Protein AF-A0A957AGP3-F1 (afdb_monomer_lite)

Sequence (121 aa):
MKGLTIPRYFTQAGVDPFESTAWTTRTSRITNPDGSVVFEMKDAEIPAGWSQVAADIMVSKYFRKAGVPQYAADGSIIRDENGDPVLGPERSAKQVFNRLAGCWRWWGETHGYFATEADGQ

Secondary structure (DSSP, 8-state):
---B----SS--TTS-TTTTS-EEEEEEEEE-TTS-EEEEEEEEEEETTS-HHHHHHIIIIIS-SS-EE-B-TTSPBPB-TTSPBPEE---BHHHHHHHHHHHHHHHHHHTT-BSSGGGG-

Structure (mmCIF, N/CA/C/O backbone):
data_AF-A0A957AGP3-F1
#
_entry.id   AF-A0A957AGP3-F1
#
loop_
_atom_site.group_PDB
_atom_site.id
_atom_site.type_symbol
_atom_site.label_atom_id
_atom_site.label_alt_id
_atom_site.label_comp_id
_atom_site.label_asym_id
_atom_site.label_entity_id
_atom_site.label_seq_id
_atom_site.pdbx_PDB_ins_code
_atom_site.Cartn_x
_atom_site.Cartn_y
_atom_site.Cartn_z
_atom_site.occupancy
_atom_site.B_iso_or_equiv
_atom_site.auth_seq_id
_atom_site.auth_comp_id
_atom_site.auth_asym_id
_atom_site.auth_atom_id
_atom_site.pdbx_PDB_model_num
ATOM 1 N N . MET A 1 1 ? -10.923 3.236 32.776 1.00 59.88 1 MET A N 1
ATOM 2 C CA . MET A 1 1 ? -11.309 4.262 31.781 1.00 59.88 1 MET A CA 1
ATOM 3 C C . MET A 1 1 ? -12.340 3.642 30.852 1.00 59.88 1 MET A C 1
ATOM 5 O O . MET A 1 1 ? -12.230 2.452 30.592 1.00 59.88 1 MET A O 1
ATOM 9 N N . LYS A 1 2 ? -13.357 4.393 30.419 1.00 81.69 2 LYS A N 1
ATOM 10 C CA . LYS A 1 2 ? -14.294 3.951 29.375 1.00 81.69 2 LYS A CA 1
ATOM 11 C C . LYS A 1 2 ? -13.671 4.388 28.045 1.00 81.69 2 LYS A C 1
ATOM 13 O O . LYS A 1 2 ? -13.370 5.572 27.923 1.00 81.69 2 LYS A O 1
ATOM 18 N N . GLY A 1 3 ? -13.382 3.453 27.142 1.00 88.62 3 GLY A N 1
ATOM 19 C CA . GLY A 1 3 ? -12.768 3.769 25.849 1.00 88.62 3 GLY A CA 1
ATOM 20 C C . GLY A 1 3 ? -13.662 4.653 24.968 1.00 88.62 3 GLY A C 1
ATOM 21 O O . GLY A 1 3 ? -14.797 4.975 25.329 1.00 88.62 3 GLY A O 1
ATOM 22 N N . LEU A 1 4 ? -13.142 5.050 23.812 1.00 93.50 4 LEU A N 1
ATOM 23 C CA . LEU A 1 4 ? -13.826 5.833 22.790 1.00 93.50 4 LEU A CA 1
ATOM 24 C C . LEU A 1 4 ? -14.679 4.926 21.902 1.00 93.50 4 LEU A C 1
ATOM 26 O O . LEU A 1 4 ? -14.227 3.870 21.460 1.00 93.50 4 LEU A O 1
ATOM 30 N N . THR A 1 5 ? -15.895 5.381 21.614 1.00 93.88 5 THR A N 1
ATOM 31 C CA . THR A 1 5 ? -16.728 4.821 20.549 1.00 93.88 5 THR A CA 1
ATOM 32 C C . THR A 1 5 ? -16.376 5.507 19.235 1.00 93.88 5 THR A C 1
ATOM 34 O O . THR A 1 5 ? -16.381 6.739 19.169 1.00 93.88 5 THR A O 1
ATOM 37 N N . ILE A 1 6 ? -16.076 4.727 18.199 1.00 91.25 6 ILE A N 1
ATOM 38 C CA . ILE A 1 6 ? -15.595 5.223 16.908 1.00 91.25 6 ILE A CA 1
ATOM 39 C C . ILE A 1 6 ? -16.694 5.043 15.851 1.00 91.25 6 ILE A C 1
ATOM 41 O O . ILE A 1 6 ? -16.968 3.922 15.417 1.00 91.25 6 ILE A O 1
ATOM 45 N N . PRO A 1 7 ? -17.358 6.129 15.413 1.00 91.75 7 PRO A N 1
ATOM 46 C CA . PRO A 1 7 ? -18.332 6.043 14.333 1.00 91.75 7 PRO A CA 1
ATOM 47 C C . PRO A 1 7 ? -17.643 5.796 12.984 1.00 91.75 7 PRO A C 1
ATOM 49 O O . PRO A 1 7 ? -16.578 6.344 12.692 1.00 91.75 7 PRO A O 1
ATOM 52 N N . ARG A 1 8 ? -18.288 4.996 12.129 1.00 90.75 8 ARG A N 1
ATOM 53 C CA . ARG A 1 8 ? -17.838 4.745 10.753 1.00 90.75 8 ARG A CA 1
ATOM 54 C C . ARG A 1 8 ? -18.289 5.882 9.838 1.00 90.75 8 ARG A C 1
ATOM 56 O O . ARG A 1 8 ? -19.454 6.268 9.869 1.00 90.75 8 ARG A O 1
ATOM 63 N N . TYR A 1 9 ? -17.376 6.382 9.006 1.00 89.06 9 TYR A N 1
ATOM 64 C CA . TYR A 1 9 ? -17.663 7.434 8.019 1.00 89.06 9 TYR A CA 1
ATOM 65 C C . TYR A 1 9 ? -17.450 6.970 6.577 1.00 89.06 9 TYR A C 1
ATOM 67 O O . TYR A 1 9 ? -18.291 7.223 5.721 1.00 89.06 9 TYR A O 1
ATOM 75 N N . PHE A 1 10 ? -16.336 6.283 6.311 1.00 88.50 10 PHE A N 1
ATOM 76 C CA . PHE A 1 10 ? -15.935 5.847 4.965 1.00 88.50 10 PHE A CA 1
ATOM 77 C C . PHE A 1 10 ? -15.897 4.322 4.814 1.00 88.50 10 PHE A C 1
ATOM 79 O O . PHE A 1 10 ? -15.422 3.812 3.806 1.00 88.50 10 PHE A O 1
ATOM 86 N N . THR A 1 11 ? -16.370 3.592 5.824 1.00 90.56 11 THR A N 1
ATOM 87 C CA . THR A 1 11 ? -16.381 2.128 5.862 1.00 90.56 11 THR A CA 1
ATOM 88 C C . THR A 1 11 ? -17.758 1.624 6.267 1.00 90.56 11 THR A C 1
ATOM 90 O O . THR A 1 11 ? -18.547 2.340 6.889 1.00 90.56 11 THR A O 1
ATOM 93 N N . GLN A 1 12 ? -18.056 0.379 5.910 1.00 90.31 12 GLN A N 1
ATOM 94 C CA . GLN A 1 12 ? -19.266 -0.321 6.328 1.00 90.31 12 GLN A CA 1
ATOM 95 C C . GLN A 1 12 ? -18.866 -1.563 7.119 1.00 90.31 12 GLN A C 1
ATOM 97 O O . GLN A 1 12 ? -17.869 -2.211 6.806 1.00 90.31 12 GLN A O 1
ATOM 102 N N . ALA A 1 13 ? -19.624 -1.882 8.167 1.00 89.88 13 ALA A N 1
ATOM 103 C CA . ALA A 1 13 ? -19.344 -3.060 8.977 1.00 89.88 13 ALA A CA 1
ATOM 104 C C . ALA A 1 13 ? -19.461 -4.335 8.123 1.00 89.88 13 ALA A C 1
ATOM 106 O O . ALA A 1 13 ? -20.446 -4.510 7.409 1.00 89.88 13 ALA A O 1
ATOM 107 N N . GLY A 1 14 ? -18.458 -5.211 8.209 1.00 88.56 14 GLY A N 1
ATOM 108 C CA . GLY A 1 14 ? -18.412 -6.472 7.461 1.00 88.56 14 GLY A CA 1
ATOM 109 C C . GLY A 1 14 ? -18.016 -6.351 5.986 1.00 88.56 14 GLY A C 1
ATOM 110 O O . GLY A 1 14 ? -17.972 -7.372 5.309 1.00 88.56 14 GLY A O 1
ATOM 111 N N . VAL A 1 15 ? -17.715 -5.147 5.491 1.00 91.12 15 VAL A N 1
ATOM 112 C CA . VAL A 1 15 ? -17.247 -4.918 4.116 1.00 91.12 15 VAL A CA 1
ATOM 113 C C . VAL A 1 15 ? -15.754 -4.617 4.146 1.00 91.12 15 VAL A C 1
ATOM 115 O O . VAL A 1 15 ? -15.320 -3.759 4.919 1.00 91.12 15 VAL A O 1
ATOM 118 N N . ASP A 1 16 ? -14.968 -5.290 3.301 1.00 90.38 16 ASP A N 1
ATOM 119 C CA . ASP A 1 16 ? -13.555 -4.942 3.139 1.00 90.38 16 ASP A CA 1
ATOM 120 C C . ASP A 1 16 ? -13.466 -3.514 2.559 1.00 90.38 16 ASP A C 1
ATOM 122 O O . ASP A 1 16 ? -13.996 -3.251 1.472 1.00 90.38 16 ASP A O 1
ATOM 126 N N . PRO A 1 17 ? -12.812 -2.558 3.249 1.00 91.06 17 PRO A N 1
ATOM 127 C CA . PRO A 1 17 ? -12.701 -1.187 2.762 1.00 91.06 17 PRO A CA 1
ATOM 128 C C . PRO A 1 17 ? -12.074 -1.100 1.365 1.00 91.06 17 PRO A C 1
ATOM 130 O O . PRO A 1 17 ? -12.379 -0.168 0.616 1.00 91.06 17 PRO A O 1
ATOM 133 N N . PHE A 1 18 ? -11.235 -2.057 0.970 1.00 93.19 18 PHE A N 1
ATOM 134 C CA . PHE A 1 18 ? -10.621 -2.069 -0.350 1.00 93.19 18 PHE A CA 1
ATOM 135 C C . PHE A 1 18 ? -11.580 -2.454 -1.477 1.00 93.19 18 PHE A C 1
ATOM 137 O O . PHE A 1 18 ? -11.317 -2.047 -2.608 1.00 93.19 18 PHE A O 1
ATOM 144 N N . GLU A 1 19 ? -12.691 -3.143 -1.198 1.00 92.38 19 GLU A N 1
ATOM 145 C CA . GLU A 1 19 ? -13.741 -3.431 -2.191 1.00 92.38 19 GLU A CA 1
ATOM 146 C C . GLU A 1 19 ? -14.533 -2.174 -2.576 1.00 92.38 19 GLU A C 1
ATOM 148 O O . GLU A 1 19 ? -15.037 -2.061 -3.691 1.00 92.38 19 GLU A O 1
ATOM 153 N N . SER A 1 20 ? -14.587 -1.179 -1.684 1.00 88.94 20 SER A N 1
ATOM 154 C CA . SER A 1 20 ? -15.255 0.105 -1.943 1.00 88.94 20 SER A CA 1
ATOM 155 C C . SER A 1 20 ? -14.467 1.050 -2.864 1.00 88.94 20 SER A C 1
ATOM 157 O O . SER A 1 20 ? -14.965 2.108 -3.252 1.00 88.94 20 SER A O 1
ATOM 159 N N . THR A 1 21 ? -13.225 0.695 -3.207 1.00 92.44 21 THR A N 1
ATOM 160 C CA . THR A 1 21 ? -12.306 1.529 -3.987 1.00 92.44 21 THR A CA 1
ATOM 161 C C . THR A 1 21 ? -11.917 0.816 -5.276 1.00 92.44 21 THR A C 1
ATOM 163 O O . THR A 1 21 ? -11.568 -0.358 -5.264 1.00 92.44 21 THR A O 1
ATOM 166 N N . ALA A 1 22 ? -11.921 1.528 -6.403 1.00 96.00 22 ALA A N 1
ATOM 167 C CA . ALA A 1 22 ? -11.382 0.995 -7.651 1.00 96.00 22 ALA A CA 1
ATOM 168 C C . ALA A 1 22 ? -9.845 1.020 -7.631 1.00 96.00 22 ALA A C 1
ATOM 170 O O . ALA A 1 22 ? -9.242 2.031 -7.262 1.00 96.00 22 ALA A O 1
ATOM 171 N N . TRP A 1 23 ? -9.211 -0.060 -8.085 1.00 97.06 23 TRP A N 1
ATOM 172 C CA . TRP A 1 23 ? -7.754 -0.234 -8.092 1.00 97.06 23 TRP A CA 1
ATOM 173 C C . TRP A 1 23 ? -7.217 -0.397 -9.511 1.00 97.06 23 TRP A C 1
ATOM 175 O O . TRP A 1 23 ? -7.915 -0.861 -10.410 1.00 97.06 23 TRP A O 1
ATOM 185 N N . THR A 1 24 ? -5.968 0.006 -9.720 1.00 97.44 24 THR A N 1
ATOM 186 C CA . THR A 1 24 ? -5.260 -0.158 -10.991 1.00 97.44 24 THR A CA 1
ATOM 187 C C . THR A 1 24 ? -3.770 -0.363 -10.743 1.00 97.44 24 THR A C 1
ATOM 189 O O . THR A 1 24 ? -3.255 -0.021 -9.678 1.00 97.44 24 THR A O 1
ATOM 192 N N . THR A 1 25 ? -3.062 -0.895 -11.731 1.00 96.75 25 THR A N 1
ATOM 193 C CA . THR A 1 25 ? -1.606 -1.042 -11.706 1.00 96.75 25 THR A CA 1
ATOM 194 C C . THR A 1 25 ? -0.953 0.084 -12.492 1.00 96.75 25 THR A C 1
ATOM 196 O O . THR A 1 25 ? -1.338 0.355 -13.631 1.00 96.75 25 THR A O 1
ATOM 199 N N . ARG A 1 26 ? 0.067 0.730 -11.921 1.00 95.50 26 ARG A N 1
ATOM 200 C CA . ARG A 1 26 ? 0.854 1.761 -12.613 1.00 95.50 26 ARG A CA 1
ATOM 201 C C . ARG A 1 26 ? 2.341 1.472 -12.540 1.00 95.50 26 ARG A C 1
ATOM 203 O O . ARG A 1 26 ? 2.831 0.877 -11.586 1.00 95.50 26 ARG A O 1
ATOM 210 N N . THR A 1 27 ? 3.062 1.925 -13.560 1.00 95.69 27 THR A N 1
ATOM 211 C CA . THR A 1 27 ? 4.524 1.948 -13.522 1.00 95.69 27 THR A CA 1
ATOM 212 C C . THR A 1 27 ? 4.968 3.268 -12.913 1.0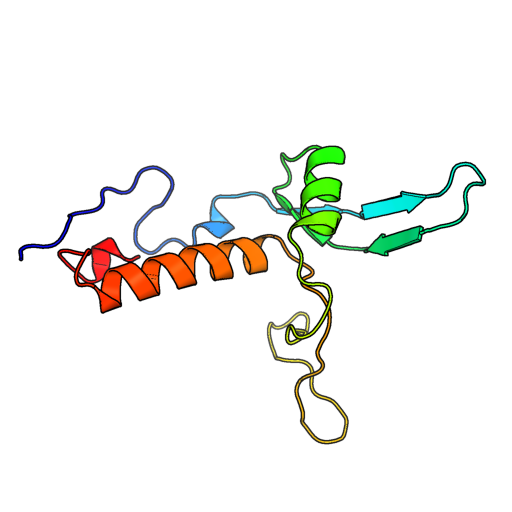0 95.69 27 THR A C 1
ATOM 214 O O . THR A 1 27 ? 4.550 4.328 -13.379 1.00 95.69 27 THR A O 1
ATOM 217 N N . SER A 1 28 ? 5.812 3.202 -11.886 1.00 93.81 28 SER A N 1
ATOM 218 C CA . SER A 1 28 ? 6.535 4.360 -11.370 1.00 93.81 28 SER A CA 1
ATOM 219 C C . SER A 1 28 ? 7.971 4.304 -11.857 1.00 93.81 28 SER A C 1
ATOM 221 O O . SER A 1 28 ? 8.657 3.300 -11.655 1.00 93.81 28 SER A O 1
ATOM 223 N N . ARG A 1 29 ? 8.420 5.365 -12.526 1.00 91.25 29 ARG A N 1
ATOM 224 C CA . ARG A 1 29 ? 9.752 5.439 -13.124 1.00 91.25 29 ARG A CA 1
ATOM 225 C C . ARG A 1 29 ? 10.370 6.796 -12.837 1.00 91.25 29 ARG A C 1
ATOM 227 O O . ARG A 1 29 ? 9.790 7.828 -13.155 1.00 91.25 29 ARG A O 1
ATOM 234 N N . ILE A 1 30 ? 11.566 6.780 -12.268 1.00 83.81 30 ILE A N 1
ATOM 235 C CA . ILE A 1 30 ? 12.382 7.966 -12.020 1.00 83.81 30 ILE A CA 1
ATOM 236 C C . ILE A 1 30 ? 13.585 7.890 -12.955 1.00 83.81 30 ILE A C 1
ATOM 238 O O . ILE A 1 30 ? 14.335 6.910 -12.927 1.00 83.81 30 ILE A O 1
ATOM 242 N N . THR A 1 31 ? 13.767 8.917 -13.782 1.00 88.56 31 THR A N 1
ATOM 243 C CA . THR A 1 31 ? 14.861 9.0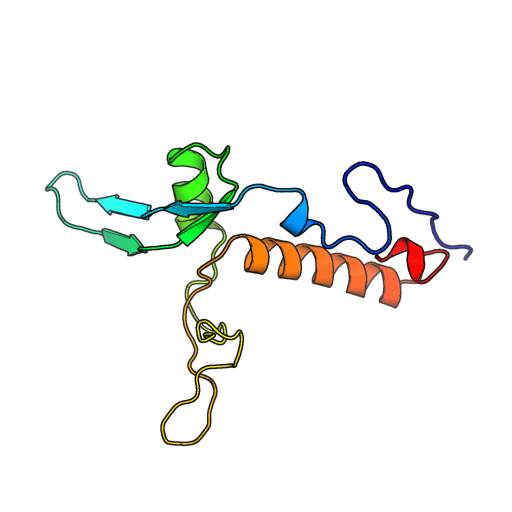16 -14.755 1.00 88.56 31 THR A CA 1
ATOM 244 C C . THR A 1 31 ? 15.755 10.216 -14.473 1.00 88.56 31 THR A C 1
ATOM 246 O O . THR A 1 31 ? 15.292 11.251 -13.995 1.00 88.56 31 THR A O 1
ATOM 249 N N . ASN A 1 32 ? 17.033 10.088 -14.812 1.00 85.75 32 ASN A N 1
ATOM 250 C CA . ASN A 1 32 ? 17.980 11.195 -14.867 1.00 85.75 32 ASN A CA 1
ATOM 251 C C . ASN A 1 32 ? 17.704 12.098 -16.088 1.00 85.75 32 ASN A C 1
ATOM 253 O O . ASN A 1 32 ? 17.018 11.673 -17.023 1.00 85.75 32 ASN A O 1
ATOM 257 N N . PRO A 1 33 ? 18.266 13.324 -16.132 1.00 88.62 33 PRO A N 1
ATOM 258 C CA . PRO A 1 33 ? 18.155 14.211 -17.295 1.00 88.62 33 PRO A CA 1
ATOM 259 C C . PRO A 1 33 ? 18.712 13.617 -18.597 1.00 88.62 33 PRO A C 1
ATOM 261 O O . PRO A 1 33 ? 18.259 13.982 -19.676 1.00 88.62 33 PRO A O 1
ATOM 264 N N . ASP A 1 34 ? 19.672 12.693 -18.499 1.00 91.75 34 ASP A N 1
ATOM 265 C CA . ASP A 1 34 ? 20.242 11.959 -19.637 1.00 91.75 34 ASP A CA 1
ATOM 266 C C . ASP A 1 34 ? 19.352 10.795 -20.129 1.00 91.75 34 ASP A C 1
ATOM 268 O O . ASP A 1 34 ? 19.704 10.101 -21.080 1.00 91.75 34 ASP A O 1
ATOM 272 N N . GLY A 1 35 ? 18.197 10.573 -19.490 1.00 86.50 35 GLY A N 1
ATOM 273 C CA . GLY A 1 35 ? 17.245 9.510 -19.816 1.00 86.50 35 GLY A CA 1
ATOM 274 C C . GLY A 1 35 ? 17.532 8.158 -19.152 1.00 86.50 35 GLY A C 1
ATOM 275 O O . GLY A 1 35 ? 16.715 7.241 -19.279 1.00 86.50 35 GLY A O 1
ATOM 276 N N . SER A 1 36 ? 18.639 8.010 -18.416 1.00 89.56 36 SER A N 1
ATOM 277 C CA . SER A 1 36 ? 18.933 6.778 -17.675 1.00 89.56 36 SER A CA 1
ATOM 278 C C . SER A 1 36 ? 17.952 6.568 -16.515 1.00 89.56 36 SER A C 1
ATOM 280 O O . SER A 1 36 ? 17.451 7.516 -15.908 1.00 89.56 36 SER A O 1
ATOM 282 N N . VAL A 1 37 ? 17.628 5.307 -16.216 1.00 89.25 37 VAL A N 1
ATOM 283 C CA . VAL A 1 37 ? 16.654 4.952 -15.172 1.00 89.25 37 VAL A CA 1
ATOM 284 C C . VAL A 1 37 ? 17.345 4.872 -13.822 1.00 89.25 37 VAL A C 1
ATOM 286 O O . VAL A 1 37 ? 18.226 4.043 -13.623 1.00 89.25 37 VAL A O 1
ATOM 289 N N . VAL A 1 38 ? 16.899 5.702 -12.882 1.00 85.19 38 VAL A N 1
ATOM 290 C CA . VAL A 1 38 ? 17.352 5.672 -11.483 1.00 85.19 38 VAL A CA 1
ATOM 291 C C . VAL A 1 38 ? 16.568 4.632 -10.695 1.00 85.19 38 VAL A C 1
ATOM 293 O O . VAL A 1 38 ? 17.109 3.943 -9.833 1.00 85.19 38 VAL A O 1
ATOM 296 N N . PHE A 1 39 ? 15.272 4.531 -10.975 1.00 87.69 39 PHE A N 1
ATOM 297 C CA . PHE A 1 39 ? 14.373 3.612 -10.302 1.00 87.69 39 PHE A CA 1
ATOM 298 C C . PHE A 1 39 ? 13.184 3.305 -11.206 1.00 87.69 39 PHE A C 1
ATOM 300 O O . PHE A 1 39 ? 12.631 4.205 -11.836 1.00 87.69 39 PHE A O 1
ATOM 307 N N . GLU A 1 40 ? 12.773 2.044 -11.243 1.00 92.56 40 GLU A N 1
ATOM 308 C CA . GLU A 1 40 ? 11.550 1.626 -11.913 1.00 92.56 40 GLU A CA 1
ATOM 309 C C . GLU A 1 40 ? 10.865 0.540 -11.090 1.00 92.56 40 GLU A C 1
ATOM 311 O O . GLU A 1 40 ? 11.482 -0.451 -10.701 1.00 92.56 40 GLU A O 1
ATOM 316 N N . MET A 1 41 ? 9.573 0.729 -10.845 1.00 94.06 41 MET A N 1
ATOM 317 C CA . MET A 1 41 ? 8.688 -0.294 -10.315 1.00 94.06 41 MET A CA 1
ATOM 318 C C . MET A 1 41 ? 7.498 -0.421 -11.250 1.00 94.06 41 MET A C 1
ATOM 320 O O . MET A 1 41 ? 6.691 0.501 -11.383 1.00 94.06 41 MET A O 1
ATOM 324 N N . LYS A 1 42 ? 7.393 -1.584 -11.885 1.00 94.19 42 LYS A N 1
ATOM 325 C CA . LYS A 1 42 ? 6.227 -1.958 -12.681 1.00 94.19 42 LYS A CA 1
ATOM 326 C C . LYS A 1 42 ? 5.143 -2.528 -11.782 1.00 94.19 42 LYS A C 1
ATOM 328 O O . LYS A 1 42 ? 5.440 -3.103 -10.729 1.00 94.19 42 LYS A O 1
ATOM 333 N N . ASP A 1 43 ? 3.912 -2.378 -12.248 1.00 94.44 43 ASP A N 1
ATOM 334 C CA . ASP A 1 43 ? 2.719 -3.002 -11.682 1.00 94.44 43 ASP A CA 1
ATOM 335 C C . ASP A 1 43 ? 2.452 -2.650 -10.211 1.00 94.44 43 ASP A C 1
ATOM 337 O O . ASP A 1 43 ? 1.975 -3.482 -9.444 1.00 94.44 43 ASP A O 1
ATOM 341 N N . ALA A 1 44 ? 2.757 -1.414 -9.803 1.00 95.75 44 ALA A N 1
ATOM 342 C CA . ALA A 1 44 ? 2.399 -0.932 -8.476 1.00 95.75 44 ALA A CA 1
ATOM 343 C C . ALA A 1 44 ? 0.876 -0.755 -8.387 1.00 95.75 44 ALA A C 1
ATOM 345 O O . ALA A 1 44 ? 0.295 0.038 -9.134 1.00 95.75 44 ALA A O 1
ATOM 346 N N . GLU A 1 45 ? 0.229 -1.488 -7.483 1.00 97.38 45 GLU A N 1
ATOM 347 C CA . GLU A 1 45 ? -1.217 -1.423 -7.273 1.00 97.38 45 GLU A CA 1
ATOM 348 C C . GLU A 1 45 ? -1.575 -0.186 -6.434 1.00 97.38 45 GLU A C 1
ATOM 350 O O . GLU A 1 45 ? -1.132 -0.016 -5.293 1.00 97.38 45 GLU A O 1
ATOM 355 N N . ILE A 1 46 ? -2.383 0.698 -7.015 1.00 97.69 46 ILE A N 1
ATOM 356 C CA . ILE A 1 46 ? -2.758 1.999 -6.453 1.00 97.69 46 ILE A CA 1
ATOM 357 C C . ILE A 1 46 ? -4.242 2.306 -6.739 1.00 97.69 46 ILE A C 1
ATOM 359 O O . ILE A 1 46 ? -4.820 1.734 -7.669 1.00 97.69 46 ILE A O 1
ATOM 363 N N . PRO A 1 47 ? -4.887 3.213 -5.982 1.00 97.56 47 PRO A N 1
ATOM 364 C CA . PRO A 1 47 ? -6.264 3.627 -6.257 1.00 97.56 47 PRO A CA 1
ATOM 365 C C . PRO A 1 47 ? -6.427 4.245 -7.652 1.00 97.56 47 PRO A C 1
ATOM 367 O O . PRO A 1 47 ? -5.728 5.190 -8.011 1.00 97.56 47 PRO A O 1
ATOM 370 N N . ALA A 1 48 ? -7.394 3.770 -8.435 1.00 97.31 48 ALA A N 1
ATOM 371 C CA . ALA A 1 48 ? -7.564 4.145 -9.840 1.00 97.31 48 ALA A CA 1
ATOM 372 C C . ALA A 1 48 ? -7.699 5.662 -10.068 1.00 97.31 48 ALA A C 1
ATOM 374 O O . ALA A 1 48 ? -7.193 6.181 -11.066 1.00 97.31 48 ALA A O 1
ATOM 375 N N . GLY A 1 49 ? -8.321 6.373 -9.121 1.00 96.56 49 GLY A N 1
ATOM 376 C CA . GLY A 1 49 ? -8.523 7.823 -9.173 1.00 96.56 49 GLY A CA 1
ATOM 377 C C . GLY A 1 49 ? -7.277 8.674 -8.900 1.00 96.56 49 GLY A C 1
ATOM 378 O O . GLY A 1 49 ? -7.345 9.895 -9.014 1.00 96.56 49 GLY A O 1
ATOM 379 N N . TRP A 1 50 ? -6.140 8.082 -8.526 1.00 97.44 50 TRP A N 1
ATOM 380 C CA . TRP A 1 50 ? -4.917 8.843 -8.267 1.00 97.44 50 TRP A CA 1
ATOM 381 C C . TRP A 1 50 ? -4.245 9.337 -9.551 1.00 97.44 50 TRP A C 1
ATOM 383 O O . TRP A 1 50 ? -4.285 8.699 -10.605 1.00 97.44 50 TRP A O 1
ATOM 393 N N . SER A 1 51 ? -3.584 10.492 -9.458 1.00 97.12 51 SER A N 1
ATOM 394 C CA . SER A 1 51 ? -2.714 10.986 -10.525 1.00 97.12 51 SER A CA 1
ATOM 395 C C . SER A 1 51 ? -1.430 10.151 -10.612 1.00 97.12 51 SER A C 1
ATOM 397 O O . SER A 1 51 ? -1.057 9.460 -9.663 1.00 97.12 51 SER A O 1
ATOM 399 N N . GLN A 1 52 ? -0.718 10.240 -11.740 1.00 93.31 52 GLN A N 1
ATOM 400 C CA . GLN A 1 52 ? 0.592 9.592 -11.878 1.00 93.31 52 GLN A CA 1
ATOM 401 C C . GLN A 1 52 ? 1.576 10.092 -10.810 1.00 93.31 52 GLN A C 1
ATOM 403 O O . GLN A 1 52 ? 2.238 9.290 -10.166 1.00 93.31 52 GLN A O 1
ATOM 408 N N . VAL A 1 53 ? 1.578 11.401 -10.534 1.00 95.31 53 VAL A N 1
ATOM 409 C CA . VAL A 1 53 ? 2.422 12.010 -9.494 1.00 95.31 53 VAL A CA 1
ATOM 410 C C . VAL A 1 53 ? 2.121 11.429 -8.108 1.00 95.31 53 VAL A C 1
ATOM 412 O O . VAL A 1 53 ? 3.045 11.146 -7.351 1.00 95.31 53 VAL A O 1
ATOM 415 N N . ALA A 1 54 ? 0.847 11.205 -7.768 1.00 96.81 54 ALA A N 1
ATOM 416 C CA . ALA A 1 54 ? 0.478 10.575 -6.500 1.00 96.81 54 ALA A CA 1
ATOM 417 C C . ALA A 1 54 ? 0.956 9.114 -6.421 1.00 96.81 54 ALA A C 1
ATOM 419 O O . ALA A 1 54 ? 1.466 8.695 -5.380 1.00 96.81 54 ALA A O 1
ATOM 420 N N . ALA A 1 55 ? 0.856 8.362 -7.524 1.00 96.06 55 ALA A N 1
ATOM 421 C CA . ALA A 1 55 ? 1.403 7.009 -7.615 1.00 96.06 55 ALA A CA 1
ATOM 422 C C . ALA A 1 55 ? 2.931 7.005 -7.422 1.00 96.06 55 ALA A C 1
ATOM 424 O O . ALA A 1 55 ? 3.451 6.228 -6.623 1.00 96.06 55 ALA A O 1
ATOM 425 N N . ASP A 1 56 ? 3.642 7.924 -8.077 1.00 94.62 56 ASP A N 1
ATOM 426 C CA . ASP A 1 56 ? 5.099 8.042 -7.977 1.00 94.62 56 ASP A CA 1
ATOM 427 C C . ASP A 1 56 ? 5.561 8.440 -6.569 1.00 94.62 56 ASP A C 1
ATOM 429 O O . ASP A 1 56 ? 6.544 7.902 -6.052 1.00 94.62 56 ASP A O 1
ATOM 433 N N . ILE A 1 57 ? 4.842 9.347 -5.901 1.00 95.31 57 ILE A N 1
ATOM 434 C CA . ILE A 1 57 ? 5.113 9.703 -4.501 1.00 95.31 57 ILE A CA 1
ATOM 435 C C . ILE A 1 57 ? 4.887 8.495 -3.588 1.00 95.31 57 ILE A C 1
ATOM 437 O O . ILE A 1 57 ? 5.740 8.205 -2.747 1.00 95.31 57 ILE A O 1
ATOM 441 N N . MET A 1 58 ? 3.777 7.772 -3.763 1.00 96.62 58 MET A N 1
ATOM 442 C CA . MET A 1 58 ? 3.473 6.575 -2.976 1.00 96.62 58 MET A CA 1
ATOM 443 C C . MET A 1 58 ? 4.605 5.543 -3.076 1.00 96.62 58 MET A C 1
ATOM 445 O O . MET A 1 58 ? 5.160 5.124 -2.058 1.00 96.62 58 MET A O 1
ATOM 449 N N . VAL A 1 59 ? 5.013 5.204 -4.299 1.00 95.75 59 VAL A N 1
ATOM 450 C CA . VAL A 1 59 ? 6.067 4.212 -4.537 1.00 95.75 59 VAL A CA 1
ATOM 451 C C . VAL A 1 59 ? 7.434 4.702 -4.044 1.00 95.75 59 VAL A C 1
ATOM 453 O O . VAL A 1 59 ? 8.168 3.956 -3.402 1.00 95.75 59 VAL A O 1
ATOM 456 N N . SER A 1 60 ? 7.804 5.955 -4.313 1.00 92.44 60 SER A N 1
ATOM 457 C CA . SER A 1 60 ? 9.157 6.443 -4.005 1.00 92.44 60 SER A CA 1
ATOM 458 C C . SER A 1 60 ? 9.387 6.782 -2.529 1.00 92.44 60 SER A C 1
ATOM 460 O O . SER A 1 60 ? 10.538 6.761 -2.077 1.00 92.44 60 SER A O 1
ATOM 462 N N . LYS A 1 61 ? 8.328 7.122 -1.781 1.00 93.62 61 LYS A N 1
ATOM 463 C CA . LYS A 1 61 ? 8.430 7.595 -0.389 1.00 93.62 61 LYS A CA 1
ATOM 464 C C . LYS A 1 61 ? 7.866 6.630 0.645 1.00 93.62 61 LYS A C 1
ATOM 466 O O . LYS A 1 61 ? 8.407 6.583 1.747 1.00 93.62 61 LYS A O 1
ATOM 471 N N . TYR A 1 62 ? 6.799 5.899 0.326 1.00 96.44 62 TYR A N 1
ATOM 472 C CA . TYR A 1 62 ? 6.039 5.151 1.333 1.00 96.44 62 TYR A CA 1
ATOM 473 C C . TYR A 1 62 ? 6.182 3.639 1.215 1.00 96.44 62 TYR A C 1
ATOM 475 O O . TYR A 1 62 ? 6.116 2.961 2.245 1.00 96.44 62 TYR A O 1
ATOM 483 N N . PHE A 1 63 ? 6.407 3.117 0.006 1.00 96.38 63 PHE A N 1
ATOM 484 C CA . PHE A 1 63 ? 6.663 1.693 -0.171 1.00 96.38 63 PHE A CA 1
ATOM 485 C C . PHE A 1 63 ? 7.982 1.313 0.500 1.00 96.38 63 PHE A C 1
ATOM 487 O O . PHE A 1 63 ? 9.041 1.902 0.256 1.00 96.38 63 PHE A O 1
ATOM 494 N N . ARG A 1 64 ? 7.929 0.280 1.340 1.00 95.69 64 ARG A N 1
ATOM 495 C CA . ARG A 1 64 ? 9.135 -0.390 1.825 1.00 95.69 64 ARG A CA 1
ATOM 496 C C . ARG A 1 64 ? 9.888 -0.974 0.635 1.00 95.69 64 ARG A C 1
ATOM 498 O O . ARG A 1 64 ? 9.295 -1.621 -0.221 1.00 95.69 64 ARG A O 1
ATOM 505 N N . LYS A 1 65 ? 11.204 -0.768 0.599 1.00 92.12 65 LYS A N 1
ATOM 506 C CA . LYS A 1 65 ? 12.061 -1.215 -0.513 1.00 92.12 65 LYS A CA 1
ATOM 507 C C . LYS A 1 65 ? 12.495 -2.681 -0.413 1.00 92.12 65 LYS A C 1
ATOM 509 O O . LYS A 1 65 ? 12.894 -3.254 -1.419 1.00 92.12 65 LYS A O 1
ATOM 514 N N . ALA A 1 66 ? 12.448 -3.270 0.780 1.00 93.81 66 ALA A N 1
ATOM 515 C CA . ALA A 1 66 ? 12.863 -4.645 1.048 1.00 93.81 66 ALA A CA 1
ATOM 516 C C . ALA A 1 66 ? 12.206 -5.172 2.334 1.00 93.81 66 ALA A C 1
ATOM 518 O O . ALA A 1 66 ? 11.642 -4.399 3.115 1.00 93.81 66 ALA A O 1
ATOM 519 N N . GLY A 1 67 ? 12.332 -6.480 2.572 1.00 92.50 67 GLY A N 1
ATOM 520 C CA . GLY A 1 67 ? 11.911 -7.121 3.821 1.00 92.50 67 GLY A CA 1
ATOM 521 C C . GLY A 1 67 ? 10.414 -7.421 3.917 1.00 92.50 67 GLY A C 1
ATOM 522 O O . GLY A 1 67 ? 9.929 -7.740 4.999 1.00 92.50 67 GLY A O 1
ATOM 523 N N . VAL A 1 68 ? 9.669 -7.298 2.815 1.00 93.62 68 VAL A N 1
ATOM 524 C CA . VAL A 1 68 ? 8.233 -7.600 2.766 1.00 93.62 68 VAL A CA 1
ATOM 52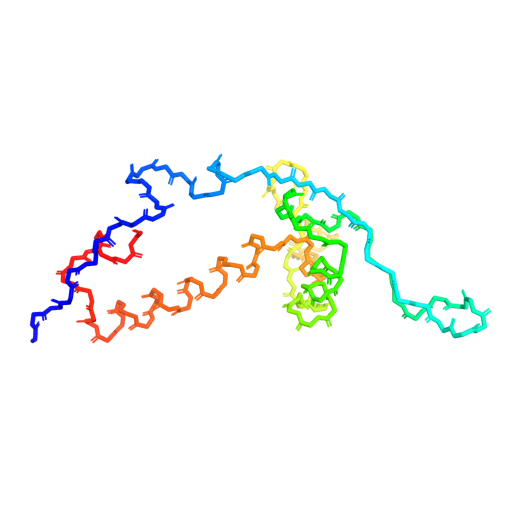5 C C . VAL A 1 68 ? 8.037 -8.943 2.062 1.00 93.62 68 VAL A C 1
ATOM 527 O O . VAL A 1 68 ? 8.531 -9.085 0.941 1.00 93.62 68 VAL A O 1
ATOM 530 N N . PRO A 1 69 ? 7.331 -9.918 2.664 1.00 93.62 69 PRO A N 1
ATOM 531 C CA . PRO A 1 69 ? 7.000 -11.171 1.993 1.00 93.62 69 PRO A CA 1
ATOM 532 C C . PRO A 1 69 ? 6.288 -10.926 0.663 1.00 93.62 69 PRO A C 1
ATOM 534 O O . PRO A 1 69 ? 5.391 -10.084 0.575 1.00 93.62 69 PRO A O 1
ATOM 537 N N . GLN A 1 70 ? 6.713 -11.641 -0.371 1.00 93.69 70 GLN A N 1
ATOM 538 C CA . GLN A 1 70 ? 6.099 -11.587 -1.691 1.00 93.69 70 GLN A CA 1
ATOM 539 C C . GLN A 1 70 ? 4.991 -12.634 -1.791 1.00 93.69 70 GLN A C 1
ATOM 541 O O . GLN A 1 70 ? 5.088 -13.711 -1.204 1.00 93.69 70 GLN A O 1
ATOM 546 N N . TYR A 1 71 ? 3.940 -12.311 -2.538 1.00 90.44 71 TYR A N 1
ATOM 547 C CA . TYR A 1 71 ? 2.753 -13.150 -2.668 1.00 90.44 71 TYR A CA 1
ATOM 548 C C . TYR A 1 71 ? 2.525 -13.528 -4.127 1.00 90.44 71 TYR A C 1
ATOM 550 O O . TYR A 1 71 ? 2.742 -12.712 -5.027 1.00 90.44 71 TYR A O 1
ATOM 558 N N . ALA A 1 72 ? 2.097 -14.766 -4.354 1.00 88.50 72 ALA A N 1
ATOM 559 C CA . ALA A 1 72 ? 1.632 -15.228 -5.649 1.00 88.50 72 ALA A CA 1
ATOM 560 C C . ALA A 1 72 ? 0.226 -14.676 -5.942 1.00 88.50 72 ALA A C 1
ATOM 562 O O . ALA A 1 72 ? -0.426 -14.077 -5.085 1.00 88.50 72 ALA A O 1
ATOM 563 N N . ALA A 1 73 ? -0.250 -14.872 -7.173 1.00 83.25 73 ALA A N 1
ATOM 564 C CA . ALA A 1 73 ? -1.556 -14.372 -7.610 1.00 83.25 73 ALA A CA 1
ATOM 565 C C . ALA A 1 73 ? -2.739 -14.951 -6.806 1.00 83.25 73 ALA A C 1
ATOM 567 O O . ALA A 1 73 ? -3.805 -14.345 -6.769 1.00 83.25 73 ALA A O 1
ATOM 568 N N . ASP A 1 74 ? -2.549 -16.099 -6.154 1.00 86.44 74 ASP A N 1
ATOM 569 C CA . ASP A 1 74 ? -3.530 -16.752 -5.281 1.00 86.44 74 ASP A CA 1
ATOM 570 C C . ASP A 1 74 ? -3.476 -16.265 -3.818 1.00 86.44 74 ASP A C 1
ATOM 572 O O . ASP A 1 74 ? -4.232 -16.746 -2.977 1.00 86.44 74 ASP A O 1
ATOM 576 N N . GLY A 1 75 ? -2.587 -15.317 -3.500 1.00 83.69 75 GLY A N 1
ATOM 577 C CA . GLY A 1 75 ? -2.393 -14.794 -2.148 1.00 83.69 75 GLY A CA 1
ATOM 578 C C . GLY A 1 75 ? -1.514 -15.665 -1.248 1.00 83.69 75 GLY A C 1
ATOM 579 O O . GLY A 1 75 ? -1.334 -15.331 -0.076 1.00 83.69 75 GLY A O 1
ATOM 580 N N . SER A 1 76 ? -0.934 -16.754 -1.757 1.00 90.31 76 SER A N 1
ATOM 581 C CA . SER A 1 76 ? 0.044 -17.549 -1.010 1.00 90.31 76 SER A CA 1
ATOM 582 C C . SER A 1 76 ? 1.410 -16.855 -0.964 1.00 90.31 76 SER A C 1
ATOM 584 O O . SER A 1 76 ? 1.799 -16.140 -1.888 1.00 90.31 76 SER A O 1
ATOM 586 N N . ILE A 1 77 ? 2.151 -17.036 0.133 1.00 91.88 77 ILE A N 1
ATOM 587 C CA . ILE A 1 77 ? 3.513 -16.500 0.266 1.00 91.88 77 ILE A CA 1
ATOM 588 C C . ILE A 1 77 ? 4.439 -17.267 -0.679 1.00 91.88 77 ILE A C 1
ATOM 590 O O . ILE A 1 77 ? 4.536 -18.492 -0.592 1.00 91.88 77 ILE A O 1
ATOM 594 N N . ILE A 1 78 ? 5.163 -16.538 -1.526 1.00 93.12 78 ILE A N 1
ATOM 595 C CA . ILE A 1 78 ? 6.221 -17.099 -2.367 1.00 93.12 78 ILE A CA 1
ATOM 596 C C . ILE A 1 78 ? 7.374 -17.512 -1.456 1.00 93.12 78 ILE A C 1
ATOM 598 O O . ILE A 1 78 ? 7.855 -16.710 -0.653 1.00 93.12 78 ILE A O 1
ATOM 602 N N . ARG A 1 79 ? 7.818 -18.760 -1.591 1.00 94.56 79 ARG A N 1
ATOM 603 C CA . ARG A 1 79 ? 8.932 -19.327 -0.830 1.00 94.56 79 ARG A CA 1
ATOM 604 C C . ARG A 1 79 ? 10.089 -19.690 -1.753 1.00 94.56 79 ARG A C 1
ATOM 606 O O . ARG A 1 79 ? 9.862 -19.988 -2.924 1.00 94.56 79 ARG A O 1
ATOM 613 N N . ASP A 1 80 ? 11.304 -19.619 -1.229 1.00 93.88 80 ASP A N 1
ATOM 614 C CA . ASP A 1 80 ? 12.513 -20.052 -1.924 1.00 93.88 80 ASP A CA 1
ATOM 615 C C . ASP A 1 80 ? 12.717 -21.578 -1.835 1.00 93.88 80 ASP A C 1
ATOM 617 O O . ASP A 1 80 ? 11.880 -22.310 -1.299 1.00 93.88 80 ASP A O 1
ATOM 621 N N . GLU A 1 81 ? 13.837 -22.067 -2.373 1.00 93.19 81 GLU A N 1
ATOM 622 C CA . GLU A 1 81 ? 14.196 -23.493 -2.385 1.00 93.19 81 GLU A CA 1
ATOM 623 C C . GLU A 1 81 ? 14.346 -24.099 -0.977 1.00 93.19 81 GLU A C 1
ATOM 625 O O . GLU A 1 81 ? 14.173 -25.305 -0.807 1.00 93.19 81 GLU A O 1
ATOM 630 N N . ASN A 1 82 ? 14.623 -23.271 0.036 1.00 91.50 82 ASN A N 1
ATOM 631 C CA . ASN A 1 82 ? 14.767 -23.685 1.432 1.00 91.50 82 ASN A CA 1
ATOM 632 C C . ASN A 1 82 ? 13.437 -23.615 2.202 1.00 91.50 82 ASN A C 1
ATOM 634 O O . ASN A 1 82 ? 13.358 -24.047 3.353 1.00 91.50 82 ASN A O 1
ATOM 638 N N . GLY A 1 83 ? 12.378 -23.099 1.570 1.00 92.06 83 GLY A N 1
ATOM 639 C CA . GLY A 1 83 ? 11.069 -22.899 2.179 1.00 92.06 83 GLY A CA 1
ATOM 640 C C . GLY A 1 83 ? 10.919 -21.563 2.907 1.00 92.06 83 GLY A C 1
ATOM 641 O O . GLY A 1 83 ? 9.867 -21.336 3.515 1.00 92.06 83 GLY A O 1
ATOM 642 N N . ASP A 1 84 ? 11.900 -20.664 2.833 1.00 93.31 84 ASP A N 1
ATOM 643 C CA . ASP A 1 84 ? 11.832 -19.348 3.463 1.00 93.31 84 ASP A CA 1
ATOM 644 C C . ASP A 1 84 ? 11.026 -18.360 2.602 1.00 93.31 84 ASP A C 1
ATOM 646 O O . ASP A 1 84 ? 11.044 -18.449 1.373 1.00 93.31 84 ASP A O 1
ATOM 650 N N . PRO A 1 85 ? 10.281 -17.409 3.201 1.00 94.50 85 PRO A N 1
ATOM 651 C CA . PRO A 1 85 ? 9.560 -16.393 2.441 1.00 94.50 85 PRO A CA 1
ATOM 652 C C . PRO A 1 85 ? 10.506 -15.549 1.588 1.00 94.50 85 PRO A C 1
ATOM 654 O O . PRO A 1 85 ? 11.428 -14.916 2.105 1.00 94.50 85 PRO A O 1
ATOM 657 N N . VAL A 1 86 ? 10.214 -15.442 0.295 1.00 94.75 86 VAL A N 1
ATOM 658 C CA . VAL A 1 86 ? 10.908 -14.494 -0.576 1.00 94.75 86 VAL A CA 1
ATOM 659 C C . VAL A 1 86 ? 10.530 -13.085 -0.139 1.00 94.75 86 VAL A C 1
ATOM 661 O O . VAL A 1 86 ? 9.352 -12.717 -0.110 1.00 94.75 86 VAL A O 1
ATOM 664 N N . LEU A 1 87 ? 11.538 -12.287 0.207 1.00 94.94 87 LEU A N 1
ATOM 665 C CA . LEU A 1 87 ? 11.363 -10.907 0.645 1.00 94.94 87 LEU A CA 1
ATOM 666 C C . LEU A 1 87 ? 11.677 -9.933 -0.491 1.00 94.94 87 LEU A C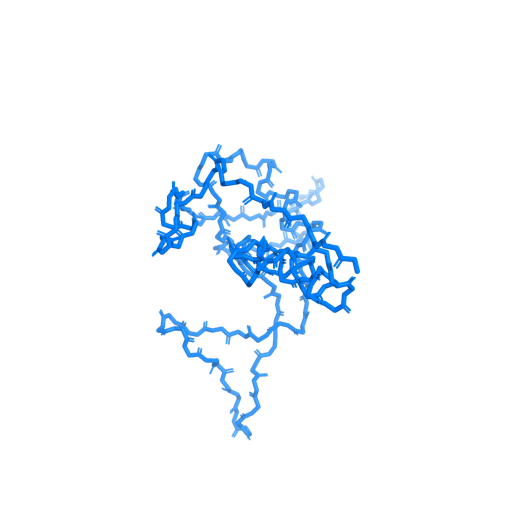 1
ATOM 668 O O . LEU A 1 87 ? 12.597 -10.131 -1.279 1.00 94.94 87 LEU A O 1
ATOM 672 N N . GLY A 1 88 ? 10.934 -8.834 -0.539 1.00 94.06 88 GLY A N 1
ATOM 673 C CA . GLY A 1 88 ? 11.066 -7.804 -1.561 1.00 94.06 88 GLY A CA 1
ATOM 674 C C . GLY A 1 88 ? 10.424 -6.486 -1.130 1.00 94.06 88 GLY A C 1
ATOM 675 O O . GLY A 1 88 ? 10.205 -6.274 0.070 1.00 94.06 88 GLY A O 1
ATOM 676 N N . PRO A 1 89 ? 10.163 -5.572 -2.078 1.00 94.75 89 PRO A N 1
ATOM 677 C CA . PRO A 1 89 ? 9.468 -4.327 -1.792 1.00 94.75 89 PRO A CA 1
ATOM 678 C C . PRO A 1 89 ? 7.963 -4.546 -1.562 1.00 94.75 89 PRO A C 1
ATOM 680 O O . PRO A 1 89 ? 7.397 -5.577 -1.935 1.00 94.75 89 PRO A O 1
ATOM 683 N N . GLU A 1 90 ? 7.295 -3.544 -0.990 1.00 96.50 90 GLU A N 1
ATOM 684 C CA . GLU A 1 90 ? 5.841 -3.401 -1.138 1.00 96.50 90 GLU A CA 1
ATOM 685 C C . GLU A 1 90 ? 5.520 -3.149 -2.626 1.00 96.50 90 GLU A C 1
ATOM 687 O O . GLU A 1 90 ? 6.269 -2.464 -3.325 1.00 96.50 90 GLU A O 1
ATOM 692 N N . ARG A 1 91 ? 4.424 -3.729 -3.123 1.00 94.94 91 ARG A N 1
ATOM 693 C CA . ARG A 1 91 ? 3.937 -3.560 -4.506 1.00 94.94 91 ARG A CA 1
ATOM 694 C C . ARG A 1 91 ? 2.508 -3.020 -4.569 1.00 94.94 91 ARG A C 1
ATOM 696 O O . ARG A 1 91 ? 2.013 -2.755 -5.657 1.00 94.94 91 ARG A O 1
ATOM 703 N N . SER A 1 92 ? 1.853 -2.829 -3.424 1.00 96.31 92 SER A N 1
ATOM 704 C CA . SER A 1 92 ? 0.491 -2.297 -3.342 1.00 96.31 92 SER A CA 1
ATOM 705 C C . SER A 1 92 ? 0.356 -1.259 -2.234 1.00 96.31 92 SER A C 1
ATOM 707 O O . SER A 1 92 ? 0.825 -1.459 -1.112 1.00 96.31 92 SER A O 1
ATOM 709 N N . ALA A 1 93 ? -0.371 -0.174 -2.511 1.00 97.12 93 ALA A N 1
ATOM 710 C CA . ALA A 1 93 ? -0.727 0.806 -1.489 1.00 97.12 93 ALA A CA 1
ATOM 711 C C . ALA A 1 93 ? -1.591 0.192 -0.372 1.00 97.12 93 ALA A C 1
ATOM 713 O O . ALA A 1 93 ? -1.510 0.653 0.766 1.00 97.12 93 ALA A O 1
ATOM 714 N N . LYS A 1 94 ? -2.320 -0.905 -0.639 1.00 95.88 94 LYS A N 1
ATOM 715 C CA . LYS A 1 94 ? -3.038 -1.671 0.398 1.00 95.88 94 LYS A CA 1
ATOM 716 C C . LYS A 1 94 ? -2.097 -2.151 1.502 1.00 95.88 94 LYS A C 1
ATOM 718 O O . LYS A 1 94 ? -2.458 -2.097 2.673 1.00 95.88 94 LYS A O 1
ATOM 723 N N . GLN A 1 95 ? -0.873 -2.564 1.156 1.00 96.25 95 GLN A N 1
ATOM 724 C CA . GLN A 1 95 ? 0.123 -3.012 2.140 1.00 96.25 95 GLN A CA 1
ATOM 725 C C . GLN A 1 95 ? 0.539 -1.864 3.069 1.00 96.25 95 GLN A C 1
ATOM 727 O O . GLN A 1 95 ? 0.605 -2.045 4.286 1.00 96.25 95 GLN A O 1
ATOM 732 N N . VAL A 1 96 ? 0.737 -0.664 2.512 1.00 96.94 96 VAL A N 1
ATOM 733 C CA . VAL A 1 96 ? 1.025 0.548 3.293 1.00 96.94 96 VAL A CA 1
ATOM 734 C C . VAL A 1 96 ? -0.147 0.876 4.216 1.00 96.94 96 VAL A C 1
ATOM 736 O O . VAL A 1 96 ? 0.057 1.089 5.411 1.00 96.94 96 VAL A O 1
ATOM 739 N N . PHE A 1 97 ? -1.372 0.888 3.685 1.00 96.00 97 PHE A N 1
ATOM 740 C CA . PHE A 1 97 ? -2.576 1.219 4.447 1.00 96.00 97 PHE A CA 1
ATOM 741 C C . PHE A 1 97 ? -2.816 0.235 5.593 1.00 96.00 97 PHE A C 1
ATOM 743 O O . PHE A 1 97 ? -2.964 0.669 6.733 1.00 96.00 97 PHE A O 1
ATOM 750 N N . ASN A 1 98 ? -2.741 -1.071 5.326 1.00 94.56 98 ASN A N 1
ATOM 751 C CA . ASN A 1 98 ? -2.881 -2.114 6.344 1.00 94.56 98 ASN A CA 1
ATOM 752 C C . ASN A 1 98 ? -1.834 -1.989 7.446 1.00 94.56 98 ASN A C 1
ATOM 754 O O . ASN A 1 98 ? -2.146 -2.151 8.623 1.00 94.56 98 ASN A O 1
ATOM 758 N N . ARG A 1 99 ? -0.591 -1.665 7.089 1.00 95.31 99 ARG A N 1
ATOM 759 C CA . ARG A 1 99 ? 0.476 -1.478 8.071 1.00 95.31 99 ARG A CA 1
ATOM 760 C C . ARG A 1 99 ? 0.214 -0.288 8.991 1.00 95.31 99 ARG A C 1
ATOM 762 O O . ARG A 1 99 ? 0.442 -0.396 10.194 1.00 95.31 99 ARG A O 1
ATOM 769 N N . LEU A 1 100 ? -0.223 0.844 8.438 1.00 95.81 100 LEU A N 1
ATOM 770 C CA . LEU A 1 100 ? -0.515 2.042 9.227 1.00 95.81 100 LEU A CA 1
ATOM 771 C C . LEU A 1 100 ? -1.746 1.833 10.111 1.00 95.81 100 LEU A C 1
ATOM 773 O O . LEU A 1 100 ? -1.654 2.004 11.325 1.00 95.81 100 LEU A O 1
ATOM 777 N N . ALA A 1 101 ? -2.855 1.387 9.516 1.00 94.81 101 ALA A N 1
ATOM 778 C CA . ALA A 1 101 ? -4.096 1.121 10.233 1.00 94.81 101 ALA A CA 1
ATOM 779 C C . ALA A 1 101 ? -3.909 0.042 11.308 1.00 94.81 101 ALA A C 1
ATOM 781 O O . ALA A 1 101 ? -4.329 0.234 12.445 1.00 94.81 101 ALA A O 1
ATOM 782 N N . GLY A 1 102 ? -3.205 -1.048 10.989 1.00 94.50 102 GLY A N 1
ATOM 783 C CA . GLY A 1 102 ? -2.905 -2.122 11.935 1.00 94.50 102 GLY A CA 1
ATOM 784 C C . GLY A 1 102 ? -2.046 -1.661 13.112 1.00 94.50 102 GLY A C 1
ATOM 785 O O . GLY A 1 102 ? -2.323 -2.032 14.248 1.00 94.50 102 GLY A O 1
ATOM 786 N N . CYS A 1 103 ? -1.047 -0.804 12.874 1.00 95.25 103 CYS A N 1
ATOM 787 C CA . CYS A 1 103 ? -0.239 -0.219 13.947 1.00 95.25 103 CYS A CA 1
ATOM 788 C C . CYS A 1 103 ? -1.091 0.646 14.892 1.00 95.25 103 CYS A C 1
ATOM 790 O O . CYS A 1 103 ? -1.030 0.485 16.111 1.00 95.25 103 CYS A O 1
ATOM 792 N N . TRP A 1 104 ? -1.926 1.530 14.337 1.00 94.88 104 TRP A N 1
ATOM 793 C CA . TRP A 1 104 ? -2.805 2.387 15.137 1.00 94.88 104 TRP A CA 1
ATOM 794 C C . TRP A 1 104 ? -3.851 1.590 15.909 1.00 94.88 104 TRP A C 1
ATOM 796 O O . TRP A 1 104 ? -4.072 1.863 17.088 1.00 94.88 104 TRP A O 1
ATOM 806 N N . ARG A 1 105 ? -4.447 0.577 15.271 1.00 94.62 105 ARG A N 1
ATOM 807 C CA . ARG A 1 105 ? -5.358 -0.363 15.921 1.00 94.62 105 ARG A CA 1
ATOM 808 C C . ARG A 1 105 ? -4.669 -1.053 17.095 1.00 94.62 105 ARG A C 1
ATOM 810 O O . ARG A 1 105 ? -5.197 -1.020 18.201 1.00 94.62 105 ARG A O 1
ATOM 817 N N . TRP A 1 106 ? -3.474 -1.604 16.884 1.00 94.88 106 TRP A N 1
ATOM 818 C CA . TRP A 1 106 ? -2.730 -2.297 17.934 1.00 94.88 106 TRP A CA 1
ATOM 819 C C . TRP A 1 106 ? -2.440 -1.393 19.140 1.00 94.88 106 TRP A C 1
ATOM 821 O O . TRP A 1 106 ? -2.631 -1.813 20.282 1.00 94.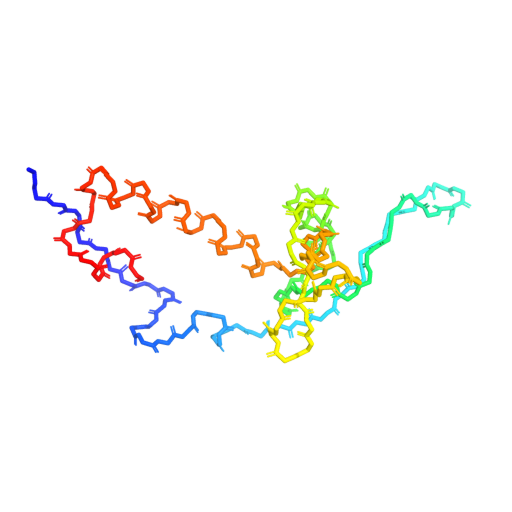88 106 TRP A O 1
ATOM 831 N N . TRP A 1 107 ? -2.038 -0.136 18.919 1.00 95.12 107 TRP A N 1
ATOM 832 C CA . TRP A 1 107 ? -1.886 0.835 20.011 1.00 95.12 107 TRP A CA 1
ATOM 833 C C . TRP A 1 107 ? -3.206 1.136 20.714 1.00 95.12 107 TRP A C 1
ATOM 835 O O . TRP A 1 107 ? -3.239 1.186 21.944 1.00 95.12 107 TRP A O 1
ATOM 845 N N . GLY A 1 108 ? -4.286 1.323 19.953 1.00 94.19 108 GLY A N 1
ATOM 846 C CA . GLY A 1 108 ? -5.606 1.596 20.510 1.00 94.19 108 GLY A CA 1
ATOM 847 C C . GLY A 1 108 ? -6.123 0.455 21.389 1.00 94.19 108 GLY A C 1
ATOM 848 O O . GLY A 1 108 ? -6.650 0.707 22.471 1.00 94.19 108 GLY A O 1
ATOM 849 N N . GLU A 1 109 ? -5.896 -0.793 20.981 1.00 93.50 109 GLU A N 1
ATOM 850 C CA . GLU A 1 109 ? -6.199 -1.987 21.777 1.00 93.50 109 GLU A CA 1
ATOM 851 C C . GLU A 1 109 ? -5.296 -2.068 23.019 1.00 93.50 109 GLU A C 1
ATOM 853 O O . GLU A 1 109 ? -5.787 -2.192 24.141 1.00 93.50 109 GLU A O 1
ATOM 858 N N . THR A 1 110 ? -3.980 -1.917 22.839 1.00 93.81 110 THR A N 1
ATOM 859 C CA . THR A 1 110 ? -2.978 -2.051 23.914 1.00 93.81 110 THR A CA 1
ATOM 860 C C . THR A 1 110 ? -3.142 -0.998 25.012 1.00 93.81 110 THR A C 1
ATOM 862 O O . THR A 1 110 ? -2.883 -1.271 26.184 1.00 93.81 110 THR A O 1
ATOM 865 N N . HIS A 1 111 ? -3.580 0.212 24.658 1.00 93.81 111 HIS A N 1
ATOM 866 C CA . HIS A 1 111 ? -3.753 1.322 25.598 1.00 93.81 111 HIS A CA 1
ATOM 867 C C . HIS A 1 111 ? -5.212 1.572 26.005 1.00 93.81 111 HIS A C 1
ATOM 869 O O . HIS A 1 111 ? -5.489 2.543 26.712 1.00 93.81 111 HIS A O 1
ATOM 875 N N . GLY A 1 112 ? -6.143 0.694 25.612 1.00 93.25 112 GLY A N 1
ATOM 876 C CA . GLY A 1 112 ? -7.548 0.768 26.023 1.00 93.25 112 GLY A CA 1
ATOM 877 C C . GLY A 1 112 ? -8.292 1.991 25.478 1.00 93.25 112 GLY A C 1
ATOM 878 O O . GLY A 1 112 ? -9.170 2.533 26.153 1.00 93.25 112 GLY A O 1
ATOM 879 N N . TYR A 1 113 ? -7.924 2.458 24.283 1.00 93.75 113 TYR A N 1
ATOM 880 C CA . TYR A 1 113 ? -8.571 3.596 23.624 1.00 93.75 113 TYR A CA 1
ATOM 881 C C . TYR A 1 113 ? -9.924 3.238 23.027 1.00 93.75 113 TYR A C 1
ATOM 883 O O . TYR A 1 113 ? -10.746 4.130 22.870 1.00 93.75 113 TYR A O 1
ATOM 891 N N . PHE A 1 114 ? -10.177 1.970 22.717 1.00 95.44 114 PHE A N 1
ATOM 892 C CA . PHE A 1 114 ? -11.444 1.516 22.151 1.00 95.44 114 PHE A CA 1
ATOM 893 C C . PHE A 1 114 ? -12.425 1.097 23.248 1.00 95.44 114 PHE A C 1
ATOM 895 O O . PHE A 1 114 ? -12.048 0.412 24.200 1.00 95.44 114 PHE A O 1
ATOM 902 N N . ALA A 1 115 ? -13.686 1.532 23.146 1.00 93.81 115 ALA A N 1
ATOM 903 C CA . ALA A 1 115 ? -14.729 1.118 24.087 1.00 93.81 115 ALA A CA 1
ATOM 904 C C . ALA A 1 115 ? -15.099 -0.362 23.901 1.00 93.81 115 ALA A C 1
ATOM 906 O O . ALA A 1 115 ? -15.415 -1.046 24.875 1.00 93.81 115 ALA A O 1
ATOM 907 N N . THR A 1 116 ? -15.054 -0.839 22.657 1.00 92.44 116 THR A N 1
ATOM 908 C CA . THR A 1 116 ? -15.351 -2.209 22.234 1.00 92.44 116 THR A CA 1
ATOM 909 C C . THR A 1 116 ? -14.370 -2.663 21.151 1.00 92.44 116 THR A C 1
ATOM 911 O O . THR A 1 116 ? -13.726 -1.840 20.508 1.00 92.44 116 THR A O 1
ATOM 914 N N . GLU A 1 117 ? -14.279 -3.968 20.885 1.00 88.69 117 GLU A N 1
ATOM 915 C CA . GLU A 1 117 ? -13.470 -4.483 19.766 1.00 88.69 117 GLU A CA 1
ATOM 916 C C . GLU A 1 117 ? -13.926 -3.913 18.411 1.00 88.69 117 GLU A C 1
ATOM 918 O O . GLU A 1 117 ? -13.107 -3.617 17.543 1.00 88.69 117 GLU A O 1
ATOM 923 N N . ALA A 1 118 ? -15.232 -3.677 18.255 1.00 90.44 118 ALA A N 1
ATOM 924 C CA . ALA A 1 118 ? -15.814 -3.119 17.039 1.00 90.44 118 ALA A CA 1
ATOM 925 C C . ALA A 1 118 ? -15.394 -1.665 16.763 1.00 90.44 118 ALA A C 1
ATOM 927 O O . ALA A 1 118 ? -15.554 -1.209 15.630 1.00 90.44 118 ALA A O 1
ATOM 928 N N . ASP A 1 119 ? -14.875 -0.944 17.762 1.00 90.56 119 ASP A N 1
ATOM 929 C CA . ASP A 1 119 ? -14.339 0.413 17.596 1.00 90.56 119 ASP A CA 1
ATOM 930 C C . ASP A 1 119 ? -12.920 0.414 16.995 1.00 90.56 119 ASP A C 1
ATOM 932 O O . ASP A 1 119 ? -12.462 1.447 16.510 1.00 90.56 119 ASP A O 1
ATOM 936 N N . GLY A 1 120 ? -12.235 -0.738 17.003 1.00 88.50 120 GLY A N 1
ATOM 937 C CA . GLY A 1 120 ? -10.926 -0.942 16.374 1.00 88.50 120 GLY A CA 1
ATOM 938 C C . GLY A 1 120 ? -10.980 -1.558 14.970 1.00 88.50 120 GLY A C 1
ATOM 939 O O . GLY A 1 120 ? -9.921 -1.859 14.417 1.00 88.50 120 GLY A O 1
ATOM 940 N N . GLN A 1 121 ? -12.180 -1.777 14.416 1.00 82.56 121 GLN A N 1
ATOM 941 C CA . GLN A 1 121 ? -12.421 -2.440 13.122 1.00 82.56 121 GLN A CA 1
ATOM 942 C C . GLN A 1 121 ? -12.894 -1.482 12.028 1.00 82.56 121 GLN A C 1
ATOM 944 O O . GLN A 1 121 ? -13.967 -0.850 12.205 1.00 82.56 121 GLN A O 1
#

Foldseek 3Di:
DQADAADDDQDDPPDDSCVVFAKFFDKAWDADPVRHTPDIDGGQIDGPPDDSVVVNCCQPPQKAAKDQFDADPVRHTD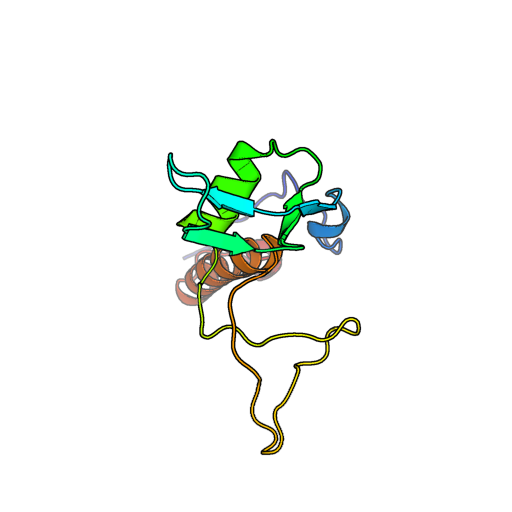ADPVRHGDMGIHRYVVVSVCVVLVVVLVCCVVVVNHNDNVSSD

pLDDT: mean 92.57, std 4.61, range [59.88, 97.69]

Radius of gyration: 17.96 Å; chains: 1; bounding box: 40×38×52 Å